Protein AF-A0AAN6MVN5-F1 (afdb_monomer_lite)

Secondary structure (DSSP, 8-state):
----S-THHHHHHHHHHHSTT-----EEEE--STTS----SS--HHHHHHHHHHHHHHHHHHHHHHHHHTTTT-EEEE---SS-TT--TT-GGGHHHHHHHHHHHHHHTHHHHHHHHHHHHHHTT--

Structure (mmCIF, N/CA/C/O backbone):
data_AF-A0AAN6MVN5-F1
#
_entry.id   AF-A0AAN6MVN5-F1
#
loop_
_atom_site.group_PDB
_atom_site.id
_atom_site.type_symbol
_atom_site.label_atom_id
_atom_site.label_alt_id
_atom_site.label_comp_id
_atom_site.label_asym_id
_atom_site.label_entity_id
_atom_site.label_seq_id
_atom_site.pdbx_PDB_ins_code
_atom_site.Cartn_x
_atom_site.Cartn_y
_atom_site.Cartn_z
_atom_site.occupancy
_atom_site.B_iso_or_equiv
_atom_site.auth_seq_id
_atom_site.auth_comp_id
_atom_site.auth_asym_id
_atom_site.auth_atom_id
_atom_site.pdbx_PDB_model_num
ATOM 1 N N . GLY A 1 1 ? -11.096 -0.199 -20.411 1.00 40.00 1 GLY A N 1
ATOM 2 C CA . GLY A 1 1 ? -10.758 1.068 -19.731 1.00 40.00 1 GLY A CA 1
ATOM 3 C C . GLY A 1 1 ? -9.641 0.803 -18.745 1.00 40.00 1 GLY A C 1
ATOM 4 O O . GLY A 1 1 ? -9.752 -0.160 -18.006 1.00 40.00 1 GLY A O 1
ATOM 5 N N . PHE A 1 2 ? -8.561 1.588 -18.761 1.00 44.03 2 PHE A N 1
ATOM 6 C CA . PHE A 1 2 ? -7.394 1.426 -17.871 1.00 44.03 2 PHE A CA 1
ATOM 7 C C . PHE A 1 2 ? -7.711 1.890 -16.434 1.00 44.03 2 PHE A C 1
ATOM 9 O O . PHE A 1 2 ? -7.157 2.880 -15.955 1.00 44.03 2 PHE A O 1
ATOM 16 N N . GLY A 1 3 ? -8.704 1.259 -15.808 1.00 45.00 3 GLY A N 1
ATOM 17 C CA . GLY A 1 3 ? -9.227 1.611 -14.494 1.00 45.00 3 GLY A CA 1
ATOM 18 C C . GLY A 1 3 ? -8.585 0.768 -13.398 1.00 45.00 3 GLY A C 1
ATOM 19 O O . GLY A 1 3 ? -8.631 -0.451 -13.471 1.00 45.00 3 GLY A O 1
ATOM 20 N N . TYR A 1 4 ? -8.034 1.451 -12.392 1.00 54.78 4 TYR A N 1
ATOM 21 C CA . TYR A 1 4 ? -7.657 0.936 -11.070 1.00 54.78 4 TYR A CA 1
ATOM 22 C C . TYR A 1 4 ? -6.581 -0.163 -11.038 1.00 54.78 4 TYR A C 1
ATOM 24 O O . TYR A 1 4 ? -6.879 -1.348 -11.003 1.00 54.78 4 TYR A O 1
ATOM 32 N N . ASN A 1 5 ? -5.306 0.228 -10.920 1.00 69.94 5 ASN A N 1
ATOM 33 C CA . ASN A 1 5 ? -4.217 -0.731 -10.659 1.00 69.94 5 ASN A CA 1
ATOM 34 C C . ASN A 1 5 ? -4.028 -1.060 -9.158 1.00 69.94 5 ASN A C 1
ATOM 36 O O . ASN A 1 5 ? -3.095 -1.761 -8.778 1.00 69.94 5 ASN A O 1
ATOM 40 N N . ASN A 1 6 ? -4.882 -0.519 -8.284 1.00 80.12 6 ASN A N 1
ATOM 41 C CA . ASN A 1 6 ? -4.936 -0.866 -6.866 1.00 80.12 6 ASN A CA 1
ATOM 42 C C . ASN A 1 6 ? -6.412 -1.034 -6.455 1.00 80.12 6 ASN A C 1
ATOM 44 O O . ASN A 1 6 ? -7.101 -0.026 -6.295 1.00 80.12 6 ASN A O 1
ATOM 48 N N . PRO A 1 7 ? -6.911 -2.274 -6.305 1.00 85.50 7 PRO A N 1
ATOM 49 C CA . PRO A 1 7 ? -8.327 -2.545 -6.055 1.00 85.50 7 PRO A CA 1
ATOM 50 C C . PRO A 1 7 ? -8.731 -2.381 -4.582 1.00 85.50 7 PRO A C 1
ATOM 52 O O . PRO A 1 7 ? -9.875 -2.661 -4.233 1.00 85.50 7 PRO A O 1
ATOM 55 N N . CYS A 1 8 ? -7.818 -1.968 -3.695 1.00 88.38 8 CYS A N 1
ATOM 56 C CA . CYS A 1 8 ? -8.058 -2.018 -2.255 1.00 88.38 8 CYS A CA 1
ATOM 57 C C . CYS A 1 8 ? -9.261 -1.189 -1.791 1.00 88.38 8 CYS A C 1
ATOM 59 O O . CYS A 1 8 ? -9.954 -1.640 -0.890 1.00 88.38 8 CYS A O 1
ATOM 61 N N . GLU A 1 9 ? -9.552 -0.032 -2.393 1.00 88.19 9 GLU A N 1
ATOM 62 C CA . GLU A 1 9 ? -10.757 0.745 -2.046 1.00 88.19 9 GLU A CA 1
ATOM 63 C C . GLU A 1 9 ? -12.036 -0.070 -2.279 1.00 88.19 9 GLU A C 1
ATOM 65 O O . GLU A 1 9 ? -12.827 -0.251 -1.355 1.00 88.19 9 GLU A O 1
ATOM 70 N N . VAL A 1 10 ? -12.170 -0.650 -3.474 1.00 89.12 10 VAL A N 1
ATOM 71 C CA . VAL A 1 10 ? -13.324 -1.475 -3.854 1.00 89.12 10 VAL A CA 1
ATOM 72 C C . VAL A 1 10 ? -13.429 -2.706 -2.955 1.00 89.12 10 VAL A C 1
ATOM 74 O O . VAL A 1 10 ? -14.505 -3.030 -2.465 1.00 89.12 10 VAL A O 1
ATOM 77 N N . LEU A 1 11 ? -12.309 -3.377 -2.670 1.00 89.31 11 LEU A N 1
ATOM 78 C CA . LEU A 1 11 ? -12.307 -4.556 -1.798 1.00 89.31 11 LEU A CA 1
ATOM 79 C C . LEU A 1 11 ? -12.690 -4.222 -0.351 1.00 89.31 11 LEU A C 1
ATOM 81 O O . LEU A 1 11 ? -13.347 -5.025 0.309 1.00 89.31 11 LEU A O 1
ATOM 85 N N . ILE A 1 12 ? -12.306 -3.047 0.154 1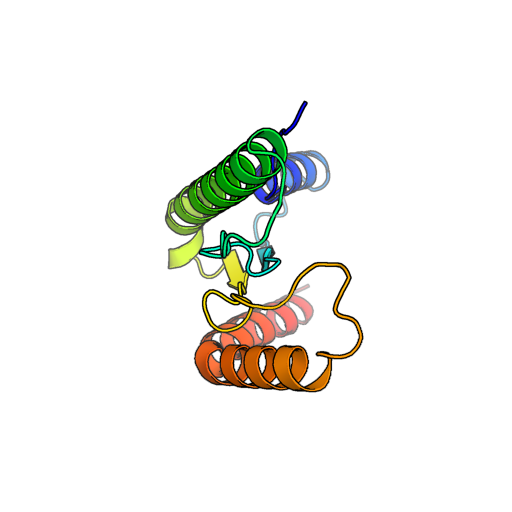.00 88.88 12 ILE A N 1
ATOM 86 C CA . ILE A 1 12 ? -12.701 -2.592 1.492 1.00 88.88 12 ILE A CA 1
ATOM 87 C C . ILE A 1 12 ? -14.210 -2.342 1.542 1.00 88.88 12 ILE A C 1
ATOM 89 O O . ILE A 1 12 ? -14.859 -2.753 2.508 1.00 88.88 12 ILE A O 1
ATOM 93 N N . GLU A 1 13 ? -14.767 -1.693 0.519 1.00 89.00 13 GLU A N 1
ATOM 94 C CA . GLU A 1 13 ? -16.208 -1.448 0.395 1.00 89.00 13 GLU A CA 1
ATOM 95 C C . GLU A 1 13 ? -16.997 -2.755 0.292 1.00 89.00 13 GLU A C 1
ATOM 97 O O . GLU A 1 13 ? -17.938 -2.972 1.059 1.00 89.00 13 GLU A O 1
ATOM 102 N N . GLU A 1 14 ? -16.564 -3.680 -0.563 1.00 89.81 14 GLU A N 1
ATOM 103 C CA . GLU A 1 14 ? -17.193 -4.994 -0.689 1.00 89.81 14 GLU A CA 1
ATOM 104 C C . GLU A 1 14 ? -17.129 -5.774 0.622 1.00 89.81 14 GLU A C 1
ATOM 106 O O . GLU A 1 14 ? -18.147 -6.271 1.101 1.00 89.81 14 GLU A O 1
ATOM 111 N N . ALA A 1 15 ? -15.975 -5.799 1.291 1.00 88.19 15 ALA A N 1
ATOM 112 C CA . ALA A 1 15 ? -15.870 -6.433 2.598 1.00 88.19 15 ALA A CA 1
ATOM 113 C C . ALA A 1 15 ? -16.801 -5.772 3.633 1.00 88.19 15 ALA A C 1
ATOM 115 O O . ALA A 1 15 ? -17.284 -6.442 4.545 1.00 88.19 15 ALA A O 1
ATOM 116 N N . ARG A 1 16 ? -17.059 -4.452 3.550 1.00 87.88 16 ARG A N 1
ATOM 117 C CA . ARG A 1 16 ? -17.990 -3.746 4.465 1.00 87.88 16 ARG A CA 1
ATOM 118 C C . ARG A 1 16 ? -19.407 -4.248 4.284 1.00 87.88 16 ARG A C 1
ATOM 120 O O . ARG A 1 16 ? -20.081 -4.501 5.275 1.00 87.88 16 ARG A O 1
ATOM 127 N N . ARG A 1 17 ? -19.802 -4.447 3.032 1.00 89.75 17 ARG A N 1
ATOM 128 C CA . ARG A 1 17 ? -21.111 -4.974 2.668 1.00 89.75 17 ARG A CA 1
ATOM 129 C C . ARG A 1 17 ? -21.277 -6.447 3.045 1.00 89.75 17 ARG A C 1
ATOM 131 O O . ARG A 1 17 ? -22.319 -6.809 3.574 1.00 89.75 17 ARG A O 1
ATOM 138 N N . GLN A 1 18 ? -20.263 -7.276 2.795 1.00 91.12 18 GLN A N 1
ATOM 139 C CA . GLN A 1 18 ? -20.332 -8.725 3.037 1.00 91.12 18 GLN A CA 1
ATOM 140 C C . GLN A 1 18 ? -20.204 -9.102 4.520 1.00 91.12 18 GLN A C 1
ATOM 142 O O . GLN A 1 18 ? -20.777 -10.095 4.956 1.00 91.12 18 GLN A O 1
ATOM 147 N N . PHE A 1 19 ? -19.467 -8.313 5.307 1.00 86.62 19 PHE A N 1
ATOM 148 C CA . PHE A 1 19 ? -19.206 -8.595 6.723 1.00 86.62 19 PHE A CA 1
ATOM 149 C C . PHE A 1 19 ? -19.622 -7.414 7.616 1.00 86.62 19 PHE A C 1
ATOM 151 O O . PHE A 1 19 ? -18.750 -6.732 8.181 1.00 86.62 19 PHE A O 1
ATOM 158 N N . PRO A 1 20 ? -20.935 -7.139 7.742 1.00 84.19 20 PRO A N 1
ATOM 159 C CA . PRO A 1 20 ? -21.436 -6.074 8.604 1.00 84.19 20 PRO A CA 1
ATOM 160 C C . PRO A 1 20 ? -21.084 -6.355 10.074 1.00 84.19 20 PRO A C 1
ATOM 162 O O . PRO A 1 20 ? -21.056 -7.504 10.512 1.00 84.19 20 PRO A O 1
ATOM 165 N N . GLY A 1 21 ? -20.753 -5.309 10.836 1.00 80.56 21 GLY A N 1
ATOM 166 C CA . GLY A 1 21 ? -20.383 -5.415 12.258 1.00 80.56 21 GLY A CA 1
ATOM 167 C C . GLY A 1 21 ? -18.968 -5.944 12.543 1.00 80.56 21 GLY A C 1
ATOM 168 O O . GLY A 1 21 ? -18.514 -5.879 13.681 1.00 80.56 21 GLY A O 1
ATOM 169 N N . ARG A 1 22 ? -18.223 -6.419 11.533 1.00 76.44 22 ARG A N 1
ATOM 170 C CA . ARG A 1 22 ? -16.805 -6.796 11.686 1.00 76.44 22 ARG A CA 1
ATOM 171 C C . ARG A 1 22 ? -15.893 -5.616 11.363 1.00 76.44 22 ARG A C 1
ATOM 173 O O . ARG A 1 22 ? -15.457 -5.440 10.219 1.00 76.44 22 ARG A O 1
ATOM 180 N N . GLU A 1 23 ? -15.634 -4.799 12.382 1.00 69.44 23 GLU A N 1
ATOM 181 C CA . GLU A 1 23 ? -14.847 -3.561 12.272 1.00 69.44 23 GLU A CA 1
ATOM 182 C C . GLU A 1 23 ? -13.328 -3.772 12.306 1.00 69.44 23 GLU A C 1
ATOM 184 O O . GLU A 1 23 ? -12.575 -2.953 11.769 1.00 69.44 23 GLU A O 1
ATOM 189 N N . GLN A 1 24 ? -12.863 -4.871 12.906 1.00 67.25 24 GLN A N 1
ATOM 190 C CA . GLN A 1 24 ? -11.447 -5.227 12.904 1.00 67.25 24 GLN A CA 1
ATOM 191 C C . GLN A 1 24 ? -11.085 -5.898 11.582 1.00 67.25 24 GLN A C 1
ATOM 193 O O . GLN A 1 24 ? -11.492 -7.022 11.295 1.00 67.25 24 GLN A O 1
ATOM 198 N N . ARG A 1 25 ? -10.329 -5.179 10.752 1.00 76.69 25 ARG A N 1
ATOM 199 C CA . ARG A 1 25 ? -9.795 -5.684 9.487 1.00 76.69 25 ARG A CA 1
ATOM 200 C C . ARG A 1 25 ? -8.358 -5.245 9.360 1.00 76.69 25 ARG A C 1
ATOM 202 O O . ARG A 1 25 ? -8.053 -4.078 9.598 1.00 76.69 25 ARG A O 1
ATOM 209 N N . GLN A 1 26 ? -7.512 -6.165 8.932 1.00 88.06 26 GLN A N 1
ATOM 210 C CA . GLN A 1 26 ? -6.198 -5.832 8.418 1.00 88.06 26 GLN A CA 1
ATOM 211 C C . GLN A 1 26 ? -6.204 -5.982 6.902 1.00 88.06 26 GLN A C 1
ATOM 213 O O . GLN A 1 26 ? -6.745 -6.936 6.349 1.00 88.06 26 GLN A O 1
ATOM 218 N N . ILE A 1 27 ? -5.610 -5.007 6.232 1.00 90.69 27 ILE A N 1
ATOM 219 C CA . ILE A 1 27 ? -5.555 -4.889 4.786 1.00 90.69 27 ILE A CA 1
ATOM 220 C C . ILE A 1 27 ? -4.083 -4.921 4.400 1.00 90.69 27 ILE A C 1
ATOM 222 O O . ILE A 1 27 ? -3.321 -4.015 4.745 1.00 90.69 27 ILE A O 1
ATOM 226 N N . LEU A 1 28 ? -3.697 -5.955 3.658 1.00 90.81 28 LEU A N 1
ATOM 227 C CA . LEU A 1 28 ? -2.395 -6.043 3.012 1.00 90.81 28 LEU A CA 1
ATOM 228 C C . LEU A 1 28 ? -2.568 -5.786 1.516 1.00 90.81 28 LEU A C 1
ATOM 230 O O . LEU A 1 28 ? -3.224 -6.541 0.806 1.00 90.81 28 LEU A O 1
ATOM 234 N N . SER A 1 29 ? -1.968 -4.705 1.041 1.00 89.88 29 SER A N 1
ATOM 235 C CA . SER A 1 29 ? -1.922 -4.335 -0.364 1.00 89.88 29 SER A CA 1
ATOM 236 C C . SER A 1 29 ? -0.527 -4.645 -0.908 1.00 89.88 29 SER A C 1
ATOM 238 O O . SER A 1 29 ? 0.463 -4.157 -0.366 1.00 89.88 29 SER A O 1
ATOM 240 N N . ILE A 1 30 ? -0.432 -5.431 -1.982 1.00 86.31 30 ILE A N 1
ATOM 241 C CA . ILE A 1 30 ? 0.845 -5.813 -2.610 1.00 86.31 30 ILE A CA 1
ATOM 242 C C . ILE A 1 30 ? 0.940 -5.161 -3.988 1.00 86.31 30 ILE A C 1
ATOM 244 O O . ILE A 1 30 ? -0.005 -5.191 -4.778 1.00 86.31 30 ILE A O 1
ATOM 248 N N . GLY A 1 31 ? 2.038 -4.461 -4.236 1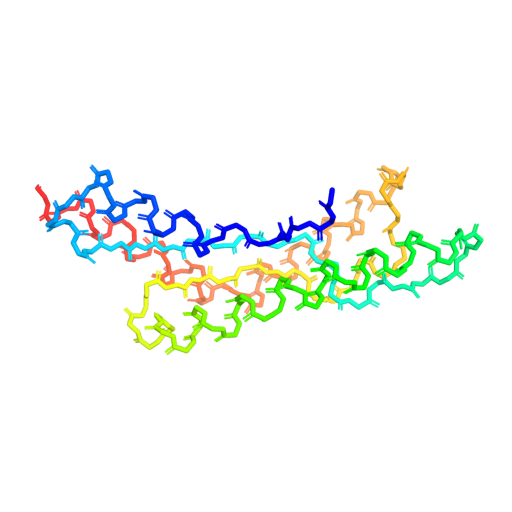.00 78.50 31 GLY A N 1
ATOM 249 C CA . GLY A 1 31 ? 2.294 -3.718 -5.458 1.00 78.50 31 GLY A CA 1
ATOM 250 C C . GLY A 1 31 ? 3.292 -4.417 -6.358 1.00 78.50 31 GLY A C 1
ATOM 251 O O . GLY A 1 31 ? 4.151 -5.160 -5.898 1.00 78.50 31 GLY A O 1
ATOM 252 N N . THR A 1 32 ? 3.178 -4.145 -7.653 1.00 69.69 32 THR A N 1
ATOM 253 C CA . THR A 1 32 ? 4.011 -4.756 -8.694 1.00 69.69 32 THR A CA 1
ATOM 254 C C . THR A 1 32 ? 5.315 -3.998 -8.952 1.00 69.69 32 THR A C 1
ATOM 256 O O . THR A 1 32 ? 6.014 -4.300 -9.909 1.00 69.69 32 THR A O 1
ATOM 259 N N . GLY A 1 33 ? 5.631 -2.974 -8.152 1.00 65.56 33 GLY A N 1
ATOM 260 C CA . GLY A 1 33 ? 6.863 -2.197 -8.286 1.00 65.56 33 GLY A CA 1
ATOM 261 C C . GLY A 1 33 ? 6.941 -1.279 -9.508 1.00 65.56 33 GLY A C 1
ATOM 262 O O . GLY A 1 33 ? 7.998 -0.744 -9.822 1.00 65.56 33 GLY A O 1
ATOM 263 N N . LEU A 1 34 ? 5.810 -1.017 -10.172 1.00 62.53 34 LEU A N 1
ATOM 264 C CA . LEU A 1 34 ? 5.699 -0.153 -11.360 1.00 62.53 34 LEU A CA 1
ATOM 265 C C . LEU A 1 34 ? 5.910 1.353 -11.050 1.00 62.53 34 LEU A C 1
ATOM 267 O O . LEU A 1 34 ? 5.356 2.221 -11.715 1.00 62.53 34 LEU A O 1
ATOM 271 N N . GLY A 1 35 ? 6.630 1.682 -9.976 1.00 54.28 35 GLY A N 1
ATOM 272 C CA . GLY A 1 35 ? 6.672 3.010 -9.369 1.00 54.28 35 GLY A CA 1
ATOM 273 C C . GLY A 1 35 ? 7.366 4.070 -10.215 1.00 54.28 35 GLY A C 1
ATOM 274 O O . GLY A 1 35 ? 6.848 5.185 -10.263 1.00 54.28 35 GLY A O 1
ATOM 275 N N . ASP A 1 36 ? 8.464 3.707 -10.884 1.00 49.28 36 ASP A N 1
ATOM 276 C CA . ASP A 1 36 ? 9.346 4.641 -11.606 1.00 49.28 36 ASP A CA 1
ATOM 277 C C . ASP A 1 36 ? 9.859 4.088 -12.954 1.00 49.28 36 ASP A C 1
ATOM 279 O O . ASP A 1 36 ? 10.695 4.695 -13.618 1.00 49.28 36 ASP A O 1
ATOM 283 N N . VAL A 1 37 ? 9.335 2.940 -13.393 1.00 51.31 37 VAL A N 1
ATOM 284 C CA . VAL A 1 37 ? 9.814 2.219 -14.579 1.00 51.31 37 VAL A CA 1
ATOM 285 C C . VAL A 1 37 ? 9.113 2.720 -15.837 1.00 51.31 37 VAL A C 1
ATOM 287 O O . VAL A 1 37 ? 8.111 2.172 -16.295 1.00 51.31 37 VAL A O 1
ATOM 290 N N . VAL A 1 38 ? 9.658 3.779 -16.420 1.00 46.97 38 VAL A N 1
ATOM 291 C CA . VAL A 1 38 ? 9.581 3.969 -17.869 1.00 46.97 38 VAL A CA 1
ATOM 292 C C . VAL A 1 38 ? 11.004 4.131 -18.368 1.00 46.97 38 VAL A C 1
ATOM 294 O O . VAL A 1 38 ? 11.416 5.216 -18.770 1.00 46.97 38 VAL A O 1
ATOM 297 N N . THR A 1 39 ? 11.770 3.049 -18.307 1.00 48.28 39 THR A N 1
ATOM 298 C CA . THR A 1 39 ? 13.053 2.996 -18.998 1.00 48.28 39 THR A CA 1
ATOM 299 C C . THR A 1 39 ? 12.748 2.665 -20.451 1.00 48.28 39 THR A C 1
ATOM 301 O O . THR A 1 39 ? 12.169 1.632 -20.791 1.00 48.28 39 THR A O 1
ATOM 304 N N . ILE A 1 40 ? 12.985 3.666 -21.289 1.00 53.38 40 ILE A N 1
ATOM 305 C CA . ILE A 1 40 ? 12.576 3.732 -22.684 1.00 53.38 40 ILE A CA 1
ATOM 306 C C . ILE A 1 40 ? 13.529 2.863 -23.491 1.00 53.38 40 ILE A C 1
ATOM 308 O O . ILE A 1 40 ? 14.653 3.275 -23.730 1.00 53.38 40 ILE A O 1
ATOM 312 N N . ASN A 1 41 ? 13.056 1.712 -23.961 1.00 52.34 41 ASN A N 1
ATOM 313 C CA . ASN A 1 41 ? 13.656 1.010 -25.090 1.00 52.34 41 ASN A CA 1
ATOM 314 C C . ASN A 1 41 ? 12.522 0.541 -26.017 1.00 52.34 41 ASN A C 1
ATOM 316 O O . ASN A 1 41 ? 11.903 -0.494 -25.806 1.00 52.34 41 ASN A O 1
ATOM 320 N N . ASN A 1 42 ? 12.225 1.358 -27.036 1.00 52.34 42 ASN A N 1
ATOM 321 C CA . ASN A 1 42 ? 11.403 1.021 -28.210 1.00 52.34 42 ASN A CA 1
ATOM 322 C C . ASN A 1 42 ? 9.923 0.624 -28.004 1.00 52.34 42 ASN A C 1
ATOM 324 O O . ASN A 1 42 ? 9.357 -0.099 -28.825 1.00 52.34 42 ASN A O 1
ATOM 328 N N . THR A 1 43 ? 9.237 1.150 -26.986 1.00 57.81 43 THR A N 1
ATOM 329 C CA . THR A 1 43 ? 7.798 0.882 -26.770 1.00 57.81 43 THR A CA 1
ATOM 330 C C . THR A 1 43 ? 6.902 2.023 -27.270 1.00 57.81 43 THR A C 1
ATOM 332 O O . THR A 1 43 ? 7.200 3.201 -27.070 1.00 57.81 43 THR A O 1
ATOM 335 N N . ARG A 1 44 ? 5.751 1.692 -27.880 1.00 68.00 44 ARG A N 1
ATOM 336 C CA . ARG A 1 44 ? 4.725 2.666 -28.313 1.00 68.00 44 ARG A CA 1
ATOM 337 C C . ARG A 1 44 ? 4.334 3.599 -27.155 1.00 68.00 44 ARG A C 1
ATOM 339 O O . ARG A 1 44 ? 3.944 3.122 -26.090 1.00 68.00 44 ARG A O 1
ATOM 346 N N . LEU A 1 45 ? 4.351 4.917 -27.388 1.00 67.69 45 LEU A N 1
ATOM 347 C CA . LEU A 1 45 ? 4.011 5.965 -26.403 1.00 67.69 45 LEU A CA 1
ATOM 348 C C . LEU A 1 45 ? 2.697 5.706 -25.639 1.00 67.69 45 LEU A C 1
ATOM 350 O O . LEU A 1 45 ? 2.572 6.061 -24.468 1.00 67.69 45 LEU A O 1
ATOM 354 N N . SER A 1 46 ? 1.720 5.055 -26.274 1.00 65.88 46 SER A N 1
ATOM 355 C CA . SER A 1 46 ? 0.446 4.688 -25.649 1.00 65.88 46 SER A CA 1
ATOM 356 C C . SER A 1 46 ? 0.592 3.702 -24.483 1.00 65.88 46 SER A C 1
ATOM 358 O O . SER A 1 46 ? -0.094 3.862 -23.475 1.00 65.88 46 SER A O 1
ATOM 360 N N . ILE A 1 47 ? 1.499 2.726 -24.578 1.00 67.44 47 ILE A N 1
ATOM 361 C CA . ILE A 1 47 ? 1.759 1.738 -23.518 1.00 67.44 47 ILE A CA 1
ATOM 362 C C . ILE A 1 47 ? 2.429 2.427 -22.331 1.00 67.44 47 ILE A C 1
ATOM 364 O O . ILE A 1 47 ? 2.002 2.258 -21.193 1.00 67.44 47 ILE A O 1
ATOM 368 N N . ILE A 1 48 ? 3.414 3.284 -22.602 1.00 67.38 48 ILE A N 1
ATOM 369 C CA . ILE A 1 48 ? 4.085 4.098 -21.583 1.00 67.38 48 ILE A CA 1
ATOM 370 C C . ILE A 1 48 ? 3.074 4.960 -20.821 1.00 67.38 48 ILE A C 1
ATOM 372 O O . ILE A 1 48 ? 3.070 4.990 -19.591 1.00 67.38 48 ILE A O 1
ATOM 376 N N . ASN A 1 49 ? 2.185 5.642 -21.543 1.00 69.06 49 ASN A N 1
ATOM 377 C CA . ASN A 1 49 ? 1.161 6.481 -20.930 1.00 69.06 49 ASN A CA 1
ATOM 378 C C . ASN A 1 49 ? 0.164 5.661 -20.100 1.00 69.06 49 ASN A C 1
ATOM 380 O O . ASN A 1 49 ? -0.246 6.111 -19.028 1.00 69.06 49 ASN A O 1
ATOM 384 N N . ALA A 1 50 ? -0.189 4.451 -20.545 1.00 70.12 50 ALA A N 1
ATOM 385 C CA . ALA A 1 50 ? -1.020 3.536 -19.769 1.00 70.12 50 ALA A CA 1
ATOM 386 C C . ALA A 1 50 ? -0.321 3.099 -18.470 1.00 70.12 50 ALA A C 1
ATOM 388 O O . ALA A 1 50 ? -0.920 3.213 -17.401 1.00 70.12 50 ALA A O 1
ATOM 389 N N . LEU A 1 51 ? 0.953 2.700 -18.532 1.00 70.12 51 LEU A N 1
ATOM 390 C CA . LEU A 1 51 ? 1.739 2.297 -17.359 1.00 70.12 51 LEU A CA 1
ATOM 391 C C . LEU A 1 51 ? 1.914 3.450 -16.362 1.00 70.12 51 LEU A C 1
ATOM 393 O O . LEU A 1 51 ? 1.661 3.270 -15.171 1.00 70.12 51 LEU A O 1
ATOM 397 N N . LYS A 1 52 ? 2.236 4.661 -16.840 1.00 70.50 52 LYS A N 1
ATOM 398 C CA . LYS A 1 52 ? 2.286 5.868 -15.995 1.00 70.50 52 LYS A CA 1
ATOM 399 C C . LYS A 1 52 ? 0.948 6.116 -15.308 1.00 70.50 52 LYS A C 1
ATOM 401 O O . LYS A 1 52 ? 0.900 6.297 -14.093 1.00 70.50 52 LYS A O 1
ATOM 406 N N . LYS A 1 53 ? -0.155 6.069 -16.061 1.00 73.81 53 LYS A N 1
ATOM 407 C CA . LYS A 1 53 ? -1.504 6.260 -15.512 1.00 73.81 53 LYS A CA 1
ATOM 408 C C . LYS A 1 53 ? -1.832 5.211 -14.446 1.00 73.81 53 LYS A C 1
ATOM 410 O O . LYS A 1 53 ? -2.383 5.558 -13.401 1.00 73.81 53 LYS A O 1
ATOM 415 N N . MET A 1 54 ? -1.452 3.954 -14.673 1.00 72.50 54 MET A N 1
ATOM 416 C CA . MET A 1 54 ? -1.616 2.864 -13.711 1.00 72.50 54 MET A CA 1
ATOM 417 C C . MET A 1 54 ? -0.803 3.109 -12.435 1.00 72.50 54 MET A C 1
ATOM 419 O O . MET A 1 54 ? -1.374 3.053 -11.344 1.00 72.50 54 MET A O 1
ATOM 423 N N . ALA A 1 55 ? 0.479 3.463 -12.550 1.00 73.62 55 ALA A N 1
ATOM 424 C CA . ALA A 1 55 ? 1.346 3.774 -11.414 1.00 73.62 55 ALA A CA 1
ATOM 425 C C . ALA A 1 55 ? 0.813 4.956 -10.587 1.00 73.62 55 ALA A C 1
ATOM 427 O O . ALA A 1 55 ? 0.663 4.852 -9.368 1.00 73.62 55 ALA A O 1
ATOM 428 N N . THR A 1 56 ? 0.432 6.055 -11.248 1.00 76.75 56 THR A N 1
ATOM 429 C 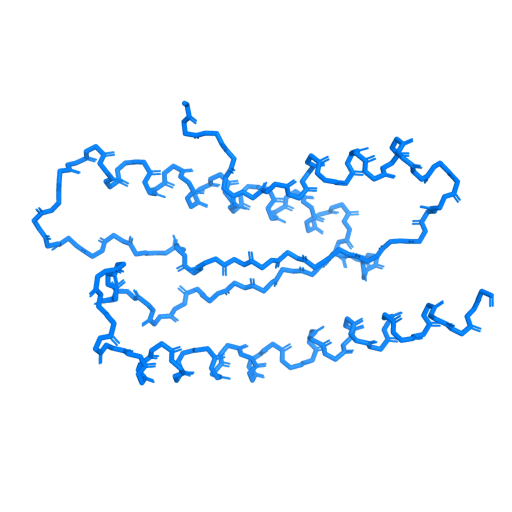CA . THR A 1 56 ? -0.171 7.220 -10.588 1.00 76.75 56 THR A CA 1
ATOM 430 C C . THR A 1 56 ? -1.480 6.859 -9.888 1.00 76.75 56 THR A C 1
ATOM 432 O O . THR A 1 56 ? -1.702 7.285 -8.756 1.00 76.75 56 THR A O 1
ATOM 435 N N . SER A 1 57 ? -2.347 6.065 -10.527 1.00 79.94 57 SER A N 1
ATOM 436 C CA . SER A 1 57 ? -3.611 5.637 -9.914 1.00 79.94 57 SER A CA 1
ATOM 437 C C . SER A 1 57 ? -3.379 4.791 -8.657 1.00 79.94 57 SER A C 1
ATOM 439 O O . SER A 1 57 ? -4.008 5.040 -7.632 1.00 79.94 57 SER A O 1
ATOM 441 N N . SER A 1 58 ? -2.408 3.871 -8.693 1.00 79.62 58 SER A N 1
ATOM 442 C CA . SER A 1 58 ? -2.050 3.043 -7.540 1.00 79.62 58 SER A CA 1
ATOM 443 C C . SER A 1 58 ? -1.498 3.878 -6.383 1.00 79.62 58 SER A C 1
ATOM 445 O O . SER A 1 58 ? -1.887 3.636 -5.241 1.00 79.62 58 SER A O 1
ATOM 447 N N . LYS A 1 59 ? -0.624 4.860 -6.667 1.00 82.44 59 LYS A N 1
ATOM 448 C CA . LYS A 1 59 ? -0.053 5.771 -5.655 1.00 82.44 59 LYS A CA 1
ATOM 449 C C . LYS A 1 59 ? -1.143 6.623 -4.986 1.00 82.44 59 LYS A C 1
ATOM 451 O O . LYS A 1 59 ? -1.109 6.821 -3.776 1.00 82.44 59 LYS A O 1
ATOM 456 N N . LYS A 1 60 ? -2.151 7.082 -5.742 1.00 86.44 60 LYS A N 1
ATOM 457 C CA . LYS A 1 60 ? -3.294 7.838 -5.191 1.00 86.44 60 LYS A CA 1
ATOM 458 C C . LYS A 1 60 ? -4.121 7.014 -4.201 1.00 86.44 60 LYS A C 1
ATOM 460 O O . LYS A 1 60 ? -4.439 7.514 -3.125 1.00 86.44 60 LYS A O 1
ATOM 465 N N . VAL A 1 61 ? -4.438 5.765 -4.550 1.00 88.19 61 VAL A N 1
ATOM 466 C CA . VAL A 1 61 ? -5.170 4.850 -3.657 1.00 88.19 61 VAL A CA 1
ATOM 467 C C . VAL A 1 61 ? -4.353 4.562 -2.398 1.00 88.19 61 VAL A C 1
ATOM 469 O O . VAL A 1 61 ? -4.876 4.624 -1.291 1.00 88.19 61 VAL A O 1
ATOM 472 N N . GLU A 1 62 ? -3.053 4.307 -2.547 1.00 89.19 62 GLU A N 1
ATOM 473 C CA . GLU A 1 62 ? -2.159 4.090 -1.409 1.00 89.19 62 GLU A CA 1
ATOM 474 C C . GLU A 1 62 ? -2.119 5.283 -0.453 1.00 89.19 62 GLU A C 1
ATOM 476 O O . GLU A 1 62 ? -2.249 5.079 0.750 1.00 89.19 62 GLU A O 1
ATOM 481 N N . ALA A 1 63 ? -1.993 6.508 -0.971 1.00 88.19 63 ALA A N 1
ATOM 482 C CA . ALA A 1 63 ? -1.986 7.712 -0.146 1.00 88.19 63 ALA A CA 1
ATOM 483 C C . ALA A 1 63 ? -3.305 7.883 0.623 1.00 88.19 63 ALA A C 1
ATOM 485 O O . ALA A 1 63 ? -3.294 8.169 1.820 1.00 88.19 63 ALA A O 1
ATOM 486 N N . ARG A 1 64 ? -4.447 7.654 -0.039 1.00 90.06 64 ARG A N 1
ATOM 487 C CA . ARG A 1 64 ? -5.759 7.780 0.604 1.00 90.06 64 ARG A CA 1
ATOM 488 C C . ARG A 1 64 ? -5.966 6.729 1.691 1.00 90.06 64 ARG A C 1
ATOM 490 O O . ARG A 1 64 ? -6.334 7.074 2.809 1.00 90.06 64 ARG A O 1
ATOM 497 N N . LEU A 1 65 ? -5.709 5.459 1.386 1.00 90.69 65 LEU A N 1
ATOM 498 C CA . LEU A 1 65 ? -5.855 4.374 2.359 1.00 90.69 65 LEU A CA 1
ATOM 499 C C . LEU A 1 65 ? -4.837 4.488 3.498 1.00 90.69 65 LEU A C 1
ATOM 501 O O . LEU A 1 65 ? -5.174 4.196 4.643 1.00 90.69 65 LEU A O 1
ATOM 505 N N . GLY A 1 66 ? -3.627 4.967 3.207 1.00 88.94 66 GLY A N 1
ATOM 506 C CA . GLY A 1 66 ? -2.626 5.305 4.214 1.00 88.94 66 GLY A CA 1
ATOM 507 C C . GLY A 1 66 ? -3.118 6.386 5.173 1.00 88.94 66 GLY A C 1
ATOM 508 O O . GLY A 1 66 ? -3.019 6.204 6.379 1.00 88.94 66 GLY A O 1
ATOM 509 N N . SER A 1 67 ? -3.732 7.456 4.664 1.00 88.69 67 SER A N 1
ATOM 510 C CA . SER A 1 67 ? -4.316 8.507 5.509 1.00 88.69 67 SER A CA 1
ATOM 511 C C . SER A 1 67 ? -5.500 8.018 6.348 1.00 88.69 67 SER A C 1
ATOM 513 O O . SER A 1 67 ? -5.675 8.487 7.465 1.00 88.69 67 SER A O 1
ATOM 515 N N . LEU A 1 68 ? -6.322 7.103 5.826 1.00 88.00 68 LEU A N 1
ATOM 516 C CA . LEU A 1 68 ? -7.510 6.614 6.534 1.00 88.00 68 LEU A CA 1
ATOM 517 C C . LEU A 1 68 ? -7.194 5.537 7.579 1.00 88.00 68 LEU A C 1
ATOM 519 O O . LEU A 1 68 ? -7.878 5.448 8.595 1.00 88.00 68 LEU A O 1
ATOM 523 N N . TYR A 1 69 ? -6.204 4.682 7.313 1.00 87.81 69 TYR A N 1
ATOM 524 C CA . TYR A 1 69 ? -5.993 3.446 8.073 1.00 87.81 69 TYR A CA 1
ATOM 525 C C . TYR A 1 69 ? -4.548 3.232 8.538 1.00 87.81 69 TYR A C 1
ATOM 527 O O . TYR A 1 69 ? -4.298 2.282 9.286 1.00 87.81 69 TYR A O 1
ATOM 535 N N . GLY A 1 70 ? -3.600 4.074 8.119 1.00 82.56 70 GLY A N 1
ATOM 536 C CA . GLY A 1 70 ? -2.179 3.939 8.447 1.00 82.56 70 GLY A CA 1
ATOM 537 C C . GLY A 1 70 ? -1.920 4.009 9.949 1.00 82.56 70 GLY A C 1
ATOM 538 O O . GLY A 1 70 ? -1.315 3.092 10.502 1.00 82.56 70 GLY A O 1
ATOM 539 N N . ASP A 1 71 ? -2.474 5.022 10.617 1.00 82.31 71 ASP A N 1
ATOM 540 C CA . ASP A 1 71 ? -2.297 5.223 12.064 1.00 82.31 71 ASP A CA 1
ATOM 541 C C . ASP A 1 71 ? -2.993 4.141 12.893 1.00 82.31 71 ASP A C 1
ATOM 543 O O . ASP A 1 71 ? -2.531 3.764 13.966 1.00 82.31 71 ASP A O 1
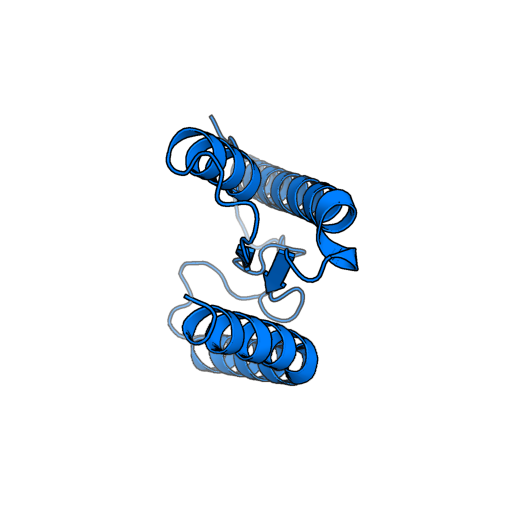ATOM 547 N N . SER A 1 72 ? -4.076 3.570 12.359 1.00 82.00 72 SER A N 1
ATOM 548 C CA . SER A 1 72 ? -4.801 2.476 13.011 1.00 82.00 72 SER A CA 1
ATOM 549 C C . SER A 1 72 ? -4.082 1.123 12.935 1.00 82.00 72 SER A C 1
ATOM 551 O O . SER A 1 72 ? -4.578 0.145 13.490 1.00 82.00 72 SER A O 1
ATOM 553 N N . GLY A 1 73 ? -2.963 1.028 12.202 1.00 81.94 73 GLY A N 1
ATOM 554 C CA . GLY A 1 73 ? -2.280 -0.245 11.958 1.00 81.94 73 GLY A CA 1
ATOM 555 C C . GLY A 1 73 ? -3.136 -1.250 11.180 1.00 81.94 73 GLY A C 1
ATOM 556 O O . GLY A 1 73 ? -2.937 -2.455 11.293 1.00 81.94 73 GLY A O 1
ATOM 557 N N . ARG A 1 74 ? -4.124 -0.777 10.409 1.00 85.38 74 ARG A N 1
ATOM 558 C CA . ARG A 1 74 ? -5.050 -1.634 9.648 1.00 85.38 74 ARG A CA 1
ATOM 559 C C . ARG A 1 74 ? -4.694 -1.737 8.176 1.00 85.38 74 ARG A C 1
ATOM 561 O O . ARG A 1 74 ? -5.195 -2.634 7.512 1.00 85.38 74 ARG A O 1
ATOM 568 N N . TYR A 1 75 ? -3.847 -0.856 7.650 1.00 90.38 75 TYR A N 1
ATOM 569 C CA . TYR A 1 75 ? -3.450 -0.870 6.244 1.00 90.38 75 TYR A CA 1
ATOM 570 C C . TYR A 1 75 ? -1.936 -0.926 6.081 1.00 90.38 75 TYR A C 1
ATOM 572 O O . TYR A 1 75 ? -1.197 -0.079 6.580 1.00 90.38 75 TYR A O 1
ATOM 580 N N . TYR A 1 76 ? -1.486 -1.909 5.309 1.00 90.81 76 TYR A N 1
ATOM 581 C CA . TYR A 1 76 ? -0.089 -2.132 4.985 1.00 90.81 76 TYR A CA 1
ATOM 582 C C . TYR A 1 76 ? 0.054 -2.248 3.474 1.00 90.81 76 TYR A C 1
ATOM 584 O O . TYR A 1 76 ? -0.579 -3.085 2.841 1.00 90.81 76 TYR A O 1
ATOM 592 N N . ARG A 1 77 ? 0.921 -1.422 2.889 1.00 88.69 77 ARG A N 1
ATOM 593 C CA . ARG A 1 77 ? 1.331 -1.537 1.486 1.00 88.69 77 ARG A CA 1
ATOM 594 C C . ARG A 1 77 ? 2.755 -2.068 1.381 1.00 88.69 77 ARG A C 1
ATOM 596 O O . ARG A 1 77 ? 3.660 -1.458 1.948 1.00 88.69 77 ARG A O 1
ATOM 603 N N . LEU A 1 78 ? 2.960 -3.150 0.645 1.00 86.25 78 LEU A N 1
ATOM 604 C CA . LEU A 1 78 ? 4.281 -3.608 0.214 1.00 86.25 78 LEU A CA 1
ATOM 605 C C . LEU A 1 78 ? 4.397 -3.334 -1.281 1.00 86.25 78 LEU A C 1
ATOM 607 O O . LEU A 1 78 ? 3.526 -3.738 -2.044 1.00 86.25 78 LEU A O 1
ATOM 611 N N . ASN A 1 79 ? 5.414 -2.592 -1.700 1.00 78.88 79 ASN A N 1
ATOM 612 C CA . ASN A 1 79 ? 5.619 -2.235 -3.098 1.00 78.88 79 ASN A CA 1
ATOM 613 C C . ASN A 1 79 ? 7.109 -1.983 -3.340 1.00 78.88 79 ASN A C 1
ATOM 615 O O . ASN A 1 79 ? 7.715 -1.163 -2.651 1.00 78.88 79 ASN A O 1
ATOM 619 N N . VAL A 1 80 ? 7.692 -2.676 -4.314 1.00 69.88 80 VAL A N 1
ATOM 620 C CA . VAL A 1 80 ? 9.124 -2.582 -4.630 1.00 69.88 80 VAL A CA 1
ATOM 621 C C . VAL A 1 80 ? 9.365 -1.326 -5.471 1.00 69.88 80 VAL A C 1
ATOM 623 O O . VAL A 1 80 ? 9.140 -1.332 -6.673 1.00 69.88 80 VAL A O 1
ATOM 626 N N . TYR A 1 81 ? 9.761 -0.214 -4.851 1.00 62.22 81 TYR A N 1
ATOM 627 C CA . TYR A 1 81 ? 9.887 1.070 -5.559 1.00 62.22 81 TYR A CA 1
ATOM 628 C C . TYR A 1 81 ? 11.146 1.193 -6.432 1.00 62.22 81 TYR A C 1
ATOM 630 O O . TYR A 1 81 ? 11.125 1.929 -7.414 1.00 62.22 81 TYR A O 1
ATOM 638 N N . GLN A 1 82 ? 12.227 0.481 -6.105 1.00 53.75 82 GLN A N 1
ATOM 639 C CA . GLN A 1 82 ? 13.530 0.618 -6.766 1.00 53.75 82 GLN A CA 1
ATOM 640 C C . GLN A 1 82 ? 14.088 -0.745 -7.200 1.00 53.75 82 GLN A C 1
ATOM 642 O O . GLN A 1 82 ? 13.891 -1.745 -6.511 1.00 53.75 82 GLN A O 1
ATOM 647 N N . GLY A 1 83 ? 14.783 -0.778 -8.346 1.00 53.78 83 GLY A N 1
ATOM 648 C CA . GLY A 1 83 ? 15.538 -1.950 -8.819 1.00 53.78 83 GLY A CA 1
ATOM 649 C C . GLY A 1 83 ? 14.914 -2.785 -9.942 1.00 53.78 83 GLY A C 1
ATOM 650 O O . GLY A 1 83 ? 15.612 -3.520 -10.626 1.00 53.78 83 GLY A O 1
ATOM 651 N N . LEU A 1 84 ? 13.619 -2.629 -10.221 1.00 55.47 84 LEU A N 1
ATOM 652 C CA . LEU A 1 84 ? 12.973 -3.276 -11.379 1.00 55.47 84 LEU A CA 1
ATOM 653 C C . LEU A 1 84 ? 13.011 -2.405 -12.649 1.00 55.47 84 LEU A C 1
ATOM 655 O O . LEU A 1 84 ? 12.309 -2.679 -13.616 1.00 55.47 84 LEU A O 1
ATOM 659 N N . GLN A 1 85 ? 13.815 -1.338 -12.638 1.00 52.34 85 GLN A N 1
ATOM 660 C CA . GLN A 1 85 ? 13.857 -0.297 -13.673 1.00 52.34 85 GLN A CA 1
ATOM 661 C C . GLN A 1 85 ? 14.249 -0.838 -15.051 1.00 52.34 85 GLN A C 1
ATOM 663 O O . GLN A 1 85 ? 13.744 -0.347 -16.054 1.00 52.34 85 GLN A O 1
ATOM 668 N N . ASP A 1 86 ? 15.054 -1.893 -15.104 1.00 52.81 86 ASP A N 1
ATOM 669 C CA . ASP A 1 86 ? 15.513 -2.486 -16.363 1.00 52.81 86 ASP A CA 1
ATOM 670 C C . ASP A 1 86 ? 14.880 -3.850 -16.652 1.00 52.81 86 ASP A C 1
ATOM 672 O O . ASP A 1 86 ? 15.356 -4.564 -17.532 1.00 52.81 86 ASP A O 1
ATOM 676 N N . ILE A 1 87 ? 13.842 -4.248 -15.909 1.00 54.88 87 ILE A N 1
ATOM 677 C CA . ILE A 1 87 ? 13.214 -5.570 -16.026 1.00 54.88 87 ILE A CA 1
ATOM 678 C C . ILE A 1 87 ? 11.859 -5.410 -16.715 1.00 54.88 87 ILE A C 1
ATOM 680 O O . ILE A 1 87 ? 10.918 -4.842 -16.157 1.00 54.88 87 ILE A O 1
ATOM 684 N N . THR A 1 88 ? 11.758 -5.902 -17.948 1.00 56.41 88 THR A N 1
ATOM 685 C CA . THR A 1 88 ? 10.490 -5.939 -18.685 1.00 56.41 88 THR A CA 1
ATOM 686 C C . THR A 1 88 ? 9.677 -7.188 -18.329 1.00 56.41 88 THR A C 1
ATOM 688 O O . THR A 1 88 ? 10.209 -8.161 -17.799 1.00 56.41 88 THR A O 1
ATOM 691 N N . LEU A 1 89 ? 8.373 -7.197 -18.640 1.00 53.12 89 LEU A N 1
ATOM 692 C CA . LEU A 1 89 ? 7.495 -8.363 -18.418 1.00 53.12 89 LEU A CA 1
ATOM 693 C C . LEU A 1 89 ? 7.969 -9.640 -19.145 1.00 53.12 89 LEU A C 1
ATOM 695 O O . LEU A 1 89 ? 7.520 -10.729 -18.799 1.00 53.12 89 LEU A O 1
ATOM 699 N N . SER A 1 90 ? 8.845 -9.508 -20.145 1.00 51.22 90 SER A N 1
ATOM 700 C CA . SER A 1 90 ? 9.429 -10.606 -20.923 1.00 51.22 90 SER A CA 1
ATOM 701 C C . SER A 1 90 ? 10.788 -11.100 -20.408 1.00 51.22 90 SER A C 1
ATOM 703 O O . SER A 1 90 ? 11.279 -12.103 -20.923 1.00 51.22 90 SER A O 1
ATOM 705 N N . ASP A 1 91 ? 11.373 -10.459 -19.390 1.00 58.41 91 ASP A N 1
ATOM 706 C CA . ASP A 1 91 ? 12.732 -10.752 -18.908 1.00 58.41 91 ASP A CA 1
ATOM 707 C C . ASP A 1 91 ? 12.735 -11.850 -17.824 1.00 58.41 91 ASP A C 1
ATOM 709 O O . ASP A 1 91 ? 13.129 -11.636 -16.672 1.00 58.41 91 ASP A O 1
ATOM 713 N N . TRP A 1 92 ? 12.257 -13.048 -18.175 1.00 54.50 92 TRP A N 1
ATOM 714 C CA . TRP A 1 92 ? 12.279 -14.224 -17.286 1.00 54.50 92 TRP A CA 1
ATOM 715 C C . TRP A 1 92 ? 13.711 -14.642 -16.896 1.00 54.50 92 TRP A C 1
ATOM 717 O O . TRP A 1 92 ? 13.945 -15.245 -15.849 1.00 54.50 92 TRP A O 1
ATOM 727 N N . ASP A 1 93 ? 14.686 -14.274 -17.716 1.00 58.38 93 ASP A N 1
ATOM 728 C CA . ASP A 1 93 ? 16.122 -14.463 -17.545 1.00 58.38 93 ASP A CA 1
ATOM 729 C C . ASP A 1 93 ? 16.735 -13.555 -16.459 1.00 58.38 93 ASP A C 1
ATOM 731 O O . ASP A 1 93 ? 17.790 -13.877 -15.913 1.00 58.38 93 ASP A O 1
ATOM 735 N N . LYS A 1 94 ? 16.044 -12.482 -16.041 1.00 64.75 94 LYS A N 1
ATOM 736 C CA . LYS A 1 94 ? 16.465 -11.589 -14.937 1.00 64.75 94 LYS A CA 1
ATOM 737 C C . LYS A 1 94 ? 15.912 -11.991 -13.564 1.00 64.75 94 LYS A C 1
ATOM 739 O O . LYS A 1 94 ? 15.906 -11.188 -12.627 1.00 64.75 94 LYS A O 1
ATOM 744 N N . THR A 1 95 ? 15.474 -13.242 -13.409 1.00 65.81 95 THR A N 1
ATOM 745 C CA . THR A 1 95 ? 14.894 -13.767 -12.157 1.00 65.81 95 THR A CA 1
ATOM 746 C C . THR A 1 95 ? 15.803 -13.554 -10.936 1.00 65.81 95 THR A C 1
ATOM 748 O O . THR A 1 95 ? 15.308 -13.249 -9.851 1.00 65.81 95 THR A O 1
ATOM 751 N N . SER A 1 96 ? 17.128 -13.637 -11.095 1.00 67.25 96 SER A N 1
ATOM 752 C CA . SER A 1 96 ? 18.093 -13.380 -10.014 1.00 67.25 96 SER A CA 1
ATOM 753 C C . SER A 1 96 ? 18.061 -11.927 -9.518 1.00 67.25 96 SER A C 1
ATOM 755 O O . SER A 1 96 ? 18.068 -11.684 -8.311 1.00 67.25 96 SER A O 1
ATOM 757 N N . THR A 1 97 ? 17.949 -10.958 -10.428 1.00 68.19 97 THR A N 1
ATOM 758 C CA . THR A 1 97 ? 17.824 -9.528 -10.116 1.00 68.19 97 THR A CA 1
ATOM 759 C C . THR A 1 97 ? 16.474 -9.218 -9.464 1.00 68.19 97 THR A C 1
ATOM 761 O O . THR A 1 97 ? 16.431 -8.539 -8.437 1.00 68.19 97 THR A O 1
ATOM 764 N N . ILE A 1 98 ? 15.375 -9.787 -9.981 1.00 69.44 98 ILE A N 1
ATOM 765 C CA . ILE A 1 98 ? 14.041 -9.686 -9.355 1.00 69.44 98 ILE A CA 1
ATOM 766 C C . ILE A 1 98 ? 14.088 -10.212 -7.916 1.00 69.44 98 ILE A C 1
ATOM 768 O O . ILE A 1 98 ? 13.571 -9.571 -6.995 1.00 69.44 98 ILE A O 1
ATOM 772 N N . TRP A 1 99 ? 14.731 -11.364 -7.709 1.00 72.38 99 TRP A N 1
ATOM 773 C CA . TRP A 1 99 ? 14.869 -11.977 -6.393 1.00 72.38 99 TRP A CA 1
ATOM 774 C C . TRP A 1 99 ? 15.672 -11.094 -5.435 1.00 72.38 99 TRP A C 1
ATOM 776 O O . TRP A 1 99 ? 15.227 -10.869 -4.311 1.00 72.38 99 TRP A O 1
ATOM 786 N N . ALA A 1 100 ? 16.800 -10.533 -5.881 1.00 75.25 100 ALA A N 1
ATOM 787 C CA . ALA A 1 100 ? 17.634 -9.657 -5.061 1.00 75.25 100 ALA A CA 1
ATOM 788 C C . ALA A 1 100 ? 16.879 -8.389 -4.621 1.00 75.25 100 ALA A C 1
ATOM 790 O O . ALA A 1 100 ? 16.870 -8.050 -3.437 1.00 75.25 100 ALA A O 1
ATOM 791 N N . HIS A 1 101 ? 16.168 -7.725 -5.538 1.00 73.38 101 HIS A N 1
ATOM 792 C CA . HIS A 1 101 ? 15.368 -6.545 -5.193 1.00 73.38 101 HIS A CA 1
ATOM 793 C C . HIS A 1 101 ? 14.187 -6.881 -4.284 1.00 73.38 101 HIS A C 1
ATOM 795 O O . HIS A 1 101 ? 13.900 -6.136 -3.347 1.00 73.38 101 HIS A O 1
ATOM 801 N N . THR A 1 102 ? 13.548 -8.032 -4.495 1.00 75.62 102 THR A N 1
ATOM 802 C CA . THR A 1 102 ? 12.495 -8.522 -3.597 1.00 75.62 102 THR A CA 1
ATOM 803 C C . THR A 1 102 ? 13.053 -8.793 -2.199 1.00 75.62 102 THR A C 1
ATOM 805 O O . THR A 1 102 ? 12.461 -8.367 -1.211 1.00 75.62 102 THR A O 1
ATOM 808 N N . ARG A 1 103 ? 14.220 -9.443 -2.095 1.00 79.12 103 ARG A N 1
ATOM 809 C CA . ARG A 1 103 ? 14.906 -9.731 -0.827 1.00 79.12 103 ARG A CA 1
ATOM 810 C C . ARG A 1 103 ? 15.237 -8.445 -0.067 1.00 79.12 103 ARG A C 1
ATOM 812 O O . ARG A 1 103 ? 14.925 -8.355 1.119 1.00 79.12 103 ARG A O 1
ATOM 819 N N . ASN A 1 104 ? 15.803 -7.452 -0.749 1.00 79.88 104 ASN A N 1
ATOM 820 C CA . ASN A 1 104 ? 16.122 -6.155 -0.151 1.00 79.88 104 ASN A CA 1
ATOM 821 C C . ASN A 1 104 ? 14.853 -5.439 0.319 1.00 79.88 104 ASN A C 1
ATOM 823 O O . ASN A 1 104 ? 14.789 -5.009 1.466 1.00 7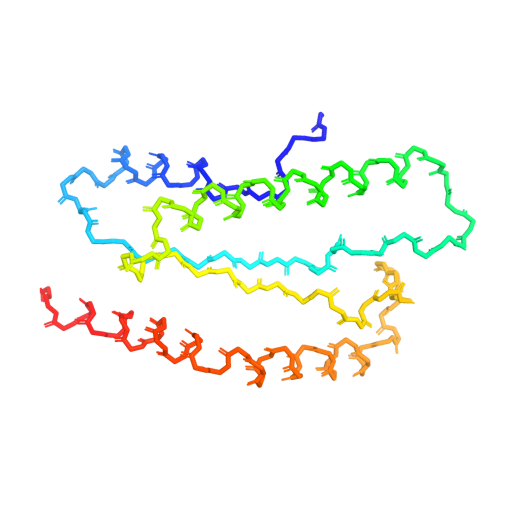9.88 104 ASN A O 1
ATOM 827 N N . HIS A 1 105 ? 13.804 -5.415 -0.508 1.00 80.31 105 HIS A N 1
ATOM 828 C CA . HIS A 1 105 ? 12.524 -4.821 -0.131 1.00 80.31 105 HIS A CA 1
ATOM 829 C C . HIS A 1 105 ? 11.920 -5.474 1.119 1.00 80.31 105 HIS A C 1
ATOM 831 O O . HIS A 1 105 ? 11.429 -4.773 2.006 1.00 80.31 105 HIS A O 1
ATOM 837 N N . LEU A 1 106 ? 11.965 -6.808 1.212 1.00 83.44 106 LEU A N 1
ATOM 838 C CA . LEU A 1 106 ? 11.507 -7.538 2.396 1.00 83.44 106 LEU A CA 1
ATOM 839 C C . LEU A 1 106 ? 12.332 -7.171 3.634 1.00 83.44 106 LEU A C 1
ATOM 841 O O . LEU A 1 106 ? 11.749 -6.937 4.689 1.00 83.44 106 LEU A O 1
ATOM 845 N N . SER A 1 107 ? 13.657 -7.069 3.499 1.00 84.25 107 SER A N 1
ATOM 846 C CA . SER A 1 107 ? 14.552 -6.669 4.590 1.00 84.25 107 SER A CA 1
ATOM 847 C C . SER A 1 107 ? 14.273 -5.240 5.067 1.00 84.25 107 SER A C 1
ATOM 849 O O . SER A 1 107 ? 14.143 -4.999 6.263 1.00 84.25 107 SER A O 1
ATOM 851 N N . GLU A 1 108 ? 14.117 -4.286 4.149 1.00 83.56 108 GLU A N 1
ATOM 852 C CA . GLU A 1 108 ? 13.798 -2.887 4.471 1.00 83.56 108 GLU A CA 1
ATOM 853 C C . GLU A 1 108 ? 12.432 -2.746 5.157 1.00 83.56 108 GLU A C 1
ATOM 855 O O . GLU A 1 108 ? 12.219 -1.859 5.986 1.00 83.56 108 GLU A O 1
ATOM 860 N N . ASN A 1 109 ? 11.493 -3.639 4.831 1.00 85.75 109 ASN A N 1
ATOM 861 C CA . ASN A 1 109 ? 10.134 -3.623 5.361 1.00 85.75 109 ASN A CA 1
ATOM 862 C C . ASN A 1 109 ? 9.914 -4.622 6.503 1.00 85.75 109 ASN A C 1
ATOM 864 O O . ASN A 1 109 ? 8.775 -4.774 6.948 1.00 85.75 109 ASN A O 1
ATOM 868 N N . GLU A 1 110 ? 10.963 -5.251 7.036 1.00 87.62 110 GLU A N 1
ATOM 869 C CA . GLU A 1 110 ? 10.857 -6.319 8.038 1.00 87.62 110 GLU A CA 1
ATOM 870 C C . GLU A 1 110 ? 10.010 -5.897 9.247 1.00 87.62 110 GLU A C 1
ATOM 872 O O . GLU A 1 110 ? 9.052 -6.575 9.611 1.00 87.62 110 GLU A O 1
ATOM 877 N N . LYS A 1 111 ? 10.261 -4.710 9.815 1.00 86.81 111 LYS A N 1
ATOM 878 C CA . LYS A 1 111 ? 9.478 -4.177 10.950 1.00 86.81 111 LYS A CA 1
ATOM 879 C C . LYS A 1 111 ? 7.998 -3.976 10.613 1.00 86.81 111 LYS A C 1
ATOM 881 O O . LYS A 1 111 ? 7.129 -4.097 11.475 1.00 86.81 111 LYS A O 1
ATOM 886 N N . LYS A 1 112 ? 7.688 -3.598 9.372 1.00 87.50 112 LYS A N 1
ATOM 887 C CA . LYS A 1 112 ? 6.311 -3.406 8.898 1.00 87.50 112 LYS A CA 1
ATOM 888 C C . LYS A 1 112 ? 5.618 -4.753 8.696 1.00 87.50 112 LYS A C 1
ATOM 890 O O . LYS A 1 112 ? 4.484 -4.903 9.140 1.00 87.50 112 LYS A O 1
ATOM 895 N N . ILE A 1 113 ? 6.317 -5.714 8.094 1.00 89.06 113 ILE A N 1
ATOM 896 C CA . ILE A 1 113 ? 5.848 -7.089 7.894 1.00 89.06 113 ILE A CA 1
ATOM 897 C C . ILE A 1 113 ? 5.597 -7.756 9.245 1.00 89.06 113 ILE A C 1
ATOM 899 O O . ILE A 1 113 ? 4.517 -8.296 9.460 1.00 89.06 113 ILE A O 1
ATOM 903 N N . LYS A 1 114 ? 6.534 -7.634 10.190 1.00 88.88 114 LYS A N 1
ATOM 904 C CA . LYS A 1 114 ? 6.377 -8.180 11.537 1.00 88.88 114 LYS A CA 1
ATOM 905 C C . LYS A 1 114 ? 5.142 -7.611 12.237 1.00 88.88 114 LYS A C 1
ATOM 907 O O . LYS A 1 114 ? 4.328 -8.379 12.724 1.00 88.88 114 LYS A O 1
ATOM 912 N N . ARG A 1 115 ? 4.944 -6.285 12.215 1.00 87.94 115 ARG A N 1
ATOM 913 C CA . ARG A 1 115 ? 3.739 -5.653 12.792 1.00 87.94 115 ARG A CA 1
ATOM 914 C C . ARG A 1 115 ? 2.443 -6.168 12.169 1.00 87.94 115 ARG A C 1
ATOM 916 O O . ARG A 1 115 ? 1.466 -6.358 12.885 1.00 87.94 115 ARG A O 1
ATOM 923 N N . PHE A 1 116 ? 2.428 -6.381 10.854 1.00 88.81 116 PHE A N 1
ATOM 924 C CA . PHE A 1 116 ? 1.274 -6.974 10.184 1.00 88.81 116 PHE A CA 1
ATOM 925 C C . PHE A 1 116 ? 1.013 -8.400 10.689 1.00 88.81 116 PHE A C 1
ATOM 927 O O . PHE A 1 116 ? -0.106 -8.685 11.110 1.00 88.81 116 PHE A O 1
ATOM 934 N N . VAL A 1 117 ? 2.042 -9.258 10.699 1.00 89.25 117 VAL A N 1
ATOM 935 C CA . VAL A 1 117 ? 1.951 -10.659 11.146 1.00 89.25 117 VAL A CA 1
ATOM 936 C C . VAL A 1 117 ? 1.519 -10.756 12.607 1.00 89.25 117 VAL A C 1
ATOM 938 O O . VAL A 1 117 ? 0.609 -11.521 12.907 1.00 89.25 117 VAL A O 1
ATOM 941 N N . ASP A 1 118 ? 2.113 -9.960 13.497 1.00 88.00 118 ASP A N 1
ATOM 942 C CA . ASP A 1 118 ? 1.766 -9.943 14.921 1.00 88.00 118 ASP A CA 1
ATOM 943 C C . ASP A 1 118 ? 0.275 -9.606 15.113 1.00 88.00 118 ASP A C 1
ATOM 945 O O . ASP A 1 118 ? -0.426 -10.284 15.862 1.00 88.00 118 ASP A O 1
ATOM 949 N N . GLY A 1 119 ? -0.235 -8.601 14.389 1.00 84.06 119 GLY A N 1
ATOM 950 C CA . GLY A 1 119 ? -1.658 -8.261 14.420 1.00 84.06 119 GLY A CA 1
ATOM 951 C C . GLY A 1 119 ? -2.546 -9.352 13.815 1.00 84.06 119 GLY A C 1
ATOM 952 O O . GLY A 1 119 ? -3.600 -9.648 14.367 1.00 84.06 119 GLY A O 1
ATOM 953 N N . PHE A 1 120 ? -2.105 -9.997 12.733 1.00 83.00 120 PHE A N 1
ATOM 954 C CA . PHE A 1 120 ? -2.883 -11.031 12.047 1.00 83.00 120 PHE A CA 1
ATOM 955 C C . PHE A 1 120 ? -3.032 -12.287 12.900 1.00 83.00 120 PHE A C 1
ATOM 957 O O . PHE A 1 120 ? -4.131 -12.816 13.049 1.00 83.00 120 PHE A O 1
ATOM 964 N N . VAL A 1 121 ? -1.931 -12.732 13.508 1.00 83.31 121 VAL A N 1
ATOM 965 C CA . VAL A 1 121 ? -1.931 -13.872 14.426 1.00 83.31 121 VAL A CA 1
ATOM 966 C C . VAL A 1 121 ? -2.678 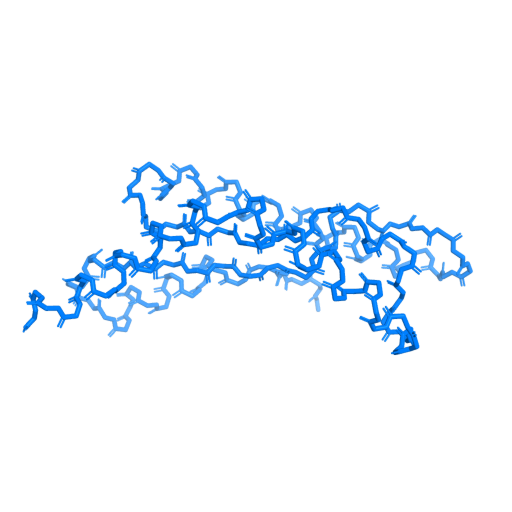-13.516 15.709 1.00 83.31 121 VAL A C 1
ATOM 968 O O . VAL A 1 121 ? -3.470 -14.326 16.173 1.00 83.31 121 VAL A O 1
ATOM 971 N N . GLY A 1 122 ? -2.501 -12.306 16.252 1.00 70.81 122 GLY A N 1
ATOM 972 C CA . GLY A 1 122 ? -3.197 -11.850 17.460 1.00 70.81 122 GLY A CA 1
ATOM 973 C C . GLY A 1 122 ? -4.724 -11.802 17.324 1.00 70.81 122 GLY A C 1
ATOM 974 O O . GLY A 1 122 ? -5.428 -12.150 18.268 1.00 70.81 122 GLY A O 1
ATOM 975 N N . ILE A 1 123 ? -5.246 -11.455 16.142 1.00 61.09 123 ILE A N 1
ATOM 976 C CA . ILE A 1 123 ? -6.690 -11.493 15.844 1.00 61.09 123 ILE A CA 1
ATOM 977 C C . ILE A 1 123 ? -7.241 -12.932 15.887 1.00 61.09 123 ILE A C 1
ATOM 979 O O . ILE A 1 123 ? -8.399 -13.128 16.246 1.00 61.09 123 ILE A O 1
ATOM 983 N N . GLY A 1 124 ? -6.422 -13.943 15.580 1.00 53.41 124 GLY A N 1
ATOM 984 C CA . GLY A 1 124 ? -6.824 -15.355 15.589 1.00 53.41 124 GLY A CA 1
ATOM 985 C C . GLY A 1 124 ? -7.094 -15.953 16.976 1.00 53.41 124 GLY A C 1
ATOM 986 O O . GLY A 1 124 ? -7.707 -17.012 17.051 1.00 53.41 124 GLY A O 1
ATOM 987 N N . TRP A 1 125 ? -6.670 -15.289 18.058 1.00 49.78 125 TRP A N 1
ATOM 988 C CA . TRP A 1 125 ? -6.851 -15.757 19.444 1.00 49.78 125 TRP A CA 1
ATOM 989 C C . TRP A 1 125 ? -7.928 -14.990 20.222 1.00 49.78 125 TRP A C 1
ATOM 991 O O . TRP A 1 125 ? -8.217 -15.335 21.364 1.00 49.78 125 TRP A O 1
ATOM 1001 N N . ALA A 1 126 ? -8.504 -13.940 19.631 1.00 49.31 126 ALA A N 1
ATOM 1002 C CA . ALA A 1 126 ? -9.514 -13.086 20.262 1.00 49.31 126 ALA A CA 1
ATOM 1003 C C . ALA A 1 126 ? -10.955 -13.400 19.803 1.00 49.31 126 ALA A C 1
ATOM 1005 O O . ALA A 1 126 ? -11.852 -12.586 20.027 1.00 49.31 126 ALA A O 1
ATOM 1006 N N . GLY A 1 127 ? -11.164 -14.537 19.130 1.00 43.12 127 GLY A N 1
ATOM 1007 C CA . GLY A 1 127 ? -12.452 -14.990 18.593 1.00 43.12 127 GLY A CA 1
ATOM 1008 C C . GLY A 1 127 ? -12.933 -16.288 19.216 1.00 43.12 127 GLY A C 1
ATOM 1009 O O . GLY A 1 127 ? -12.069 -17.110 19.591 1.00 43.12 127 GLY A O 1
#

Foldseek 3Di:
DLDELWCQVVVVVVCCVVPPPPPDAAEETEEPQLQDAPPDDDDDPVVVVSSVVRNVRNVVVVVVCCVVCVVVLRYDYQHQNDQCNPPDPPPPVCVVSVVVSVVVSCVVCVVNVVSSVVSVVVVVVVD

Sequence (127 aa):
GFGYNNPCEVLIEEARRQFPGREQRQILSIGTGLGDVVTINNTRLSIINALKKMATSSKKVEARLGSLYGDSGRYYRLNVYQGLQDITLSDWDKTSTIWAHTRNHLSENEKKIKRFVDGFVGIGWAG

pLDDT: mean 73.9, std 14.46, range [40.0, 91.12]

Radius of gyration: 16.99 Å; chains: 1; bounding box: 40×24×49 Å

InterPro domains:
  IPR016035 Acyl transferase/acyl hydrolase/lysophospholipase [SSF52151] (1-112)

Organism: NCBI:txid303347